Protein AF-A0A822D3H8-F1 (afdb_monomer_lite)

pLDDT: mean 80.99, std 16.12, range [40.22, 95.94]

Foldseek 3Di:
DVLLLCLLCVPVVCVVPPPPCNVVVNVCVLVVQLVVQLVVQLPQQLLPVDDNVVSSVVSSVVSCCLSVVLVVVLVVLCVVCVPDSPVSNVVSVVVNVVSVVVVVVVSVVVSVVSVVVVVVVVD

Structure (mmCIF, N/CA/C/O backbone):
data_AF-A0A822D3H8-F1
#
_entry.id   AF-A0A822D3H8-F1
#
loop_
_atom_site.group_PDB
_atom_site.id
_atom_site.type_symbol
_atom_site.label_atom_id
_atom_site.label_alt_id
_atom_site.label_comp_id
_atom_site.label_asym_id
_atom_site.label_entity_id
_atom_site.label_seq_id
_atom_site.pdbx_PDB_ins_code
_atom_site.Cartn_x
_atom_site.Cartn_y
_atom_site.Cartn_z
_atom_site.occupancy
_atom_site.B_iso_or_equiv
_atom_site.auth_seq_id
_atom_site.auth_comp_id
_atom_site.auth_asym_id
_atom_site.auth_atom_id
_atom_site.pdbx_PDB_model_num
ATOM 1 N N . PHE A 1 1 ? 2.776 2.983 -6.552 1.00 42.62 1 PHE A N 1
ATOM 2 C CA . PHE A 1 1 ? 2.714 3.193 -8.020 1.00 42.62 1 PHE A CA 1
ATOM 3 C C . PHE A 1 1 ? 4.070 3.596 -8.607 1.00 42.62 1 PHE A C 1
ATOM 5 O O . PHE A 1 1 ? 4.587 2.864 -9.439 1.00 42.62 1 PHE A O 1
ATOM 12 N N . GLY A 1 2 ? 4.701 4.687 -8.151 1.00 49.75 2 GLY A N 1
ATOM 13 C CA . GLY A 1 2 ? 5.986 5.130 -8.718 1.00 49.75 2 GLY A CA 1
ATOM 14 C C . GLY A 1 2 ? 7.182 4.183 -8.489 1.00 49.75 2 GLY A C 1
ATOM 15 O O . GLY A 1 2 ? 8.029 4.061 -9.365 1.00 49.75 2 GLY A O 1
ATOM 16 N N . PHE A 1 3 ? 7.212 3.434 -7.379 1.00 52.41 3 PHE A N 1
ATOM 17 C CA . PHE A 1 3 ? 8.269 2.446 -7.110 1.00 52.41 3 PHE A CA 1
ATOM 18 C C . PHE A 1 3 ? 8.268 1.275 -8.113 1.00 52.41 3 PHE A C 1
ATOM 20 O O . PHE A 1 3 ? 9.311 0.916 -8.655 1.00 52.41 3 PHE A O 1
ATOM 27 N N . SER A 1 4 ? 7.092 0.713 -8.424 1.00 47.00 4 SER A N 1
ATOM 28 C CA . SER A 1 4 ? 6.968 -0.383 -9.398 1.00 47.00 4 SER A CA 1
ATOM 29 C C . SER A 1 4 ? 7.453 0.034 -10.791 1.00 47.00 4 SER A C 1
ATOM 31 O O . SER A 1 4 ? 8.137 -0.737 -11.457 1.00 47.00 4 SER A O 1
ATOM 33 N N . ALA A 1 5 ? 7.163 1.268 -11.219 1.00 56.72 5 ALA A N 1
ATOM 34 C CA . ALA A 1 5 ? 7.595 1.788 -12.517 1.00 56.72 5 ALA A CA 1
ATOM 35 C C . ALA A 1 5 ? 9.131 1.901 -12.636 1.00 56.72 5 ALA A C 1
ATOM 37 O O . ALA A 1 5 ? 9.689 1.536 -13.671 1.00 56.72 5 ALA A O 1
ATOM 38 N N . HIS A 1 6 ? 9.820 2.308 -11.563 1.00 55.41 6 HIS A N 1
ATOM 39 C CA . HIS A 1 6 ? 11.286 2.342 -11.506 1.00 55.41 6 HIS A CA 1
ATOM 40 C C . HIS A 1 6 ? 11.912 0.935 -11.593 1.00 55.41 6 HIS A C 1
ATOM 42 O O . HIS A 1 6 ? 12.871 0.714 -12.332 1.00 55.41 6 HIS A O 1
ATOM 48 N N . VAL A 1 7 ? 11.338 -0.053 -10.897 1.00 58.03 7 VAL A N 1
ATOM 49 C CA . VAL A 1 7 ? 11.836 -1.445 -10.901 1.00 58.03 7 VAL A CA 1
ATOM 50 C C . VAL A 1 7 ? 11.703 -2.114 -12.277 1.00 58.03 7 VAL A C 1
ATOM 52 O O . VAL A 1 7 ? 12.556 -2.919 -12.667 1.00 58.03 7 VAL A O 1
ATOM 55 N N . LEU A 1 8 ? 10.640 -1.787 -13.017 1.00 52.00 8 LEU A N 1
ATOM 56 C CA . LEU A 1 8 ? 10.292 -2.421 -14.292 1.00 52.00 8 LEU A CA 1
ATOM 57 C C . LEU A 1 8 ? 10.973 -1.775 -15.509 1.00 52.00 8 LEU A C 1
ATOM 59 O O . LEU A 1 8 ? 11.088 -2.430 -16.544 1.00 52.00 8 LEU A O 1
ATOM 63 N N . ALA A 1 9 ? 11.471 -0.543 -15.419 1.00 53.69 9 ALA A N 1
ATOM 64 C CA . ALA A 1 9 ? 12.130 0.136 -16.538 1.00 53.69 9 ALA A CA 1
ATOM 65 C C . ALA A 1 9 ? 13.335 0.972 -16.092 1.00 53.69 9 ALA A C 1
ATOM 67 O O . ALA A 1 9 ? 13.282 2.200 -16.114 1.00 53.69 9 ALA A O 1
ATOM 68 N N . PRO A 1 10 ? 14.465 0.333 -15.745 1.00 51.16 10 PRO A N 1
ATOM 69 C CA . PRO A 1 10 ? 15.649 1.057 -15.289 1.00 51.16 10 PRO A CA 1
ATOM 70 C C . PRO A 1 10 ? 16.263 1.970 -16.371 1.00 51.16 10 PRO A C 1
ATOM 72 O O . PRO A 1 10 ? 17.008 2.882 -16.031 1.00 51.16 10 PRO A O 1
ATOM 75 N N . LYS A 1 11 ? 15.961 1.754 -17.666 1.00 46.97 11 LYS A N 1
ATOM 76 C CA . LYS A 1 11 ? 16.516 2.535 -18.791 1.00 46.97 11 LYS A CA 1
ATOM 77 C C . LYS A 1 11 ? 15.555 3.576 -19.375 1.00 46.97 11 LYS A C 1
ATOM 79 O O . LYS A 1 11 ? 16.029 4.587 -19.891 1.00 46.97 11 LYS A O 1
ATOM 84 N N . SER A 1 12 ? 14.237 3.381 -19.271 1.00 47.72 12 SER A N 1
ATOM 85 C CA . SER A 1 12 ? 13.238 4.335 -19.794 1.00 47.72 12 SER A CA 1
ATOM 86 C C . SER A 1 12 ? 12.685 5.306 -18.746 1.00 47.72 12 SER A C 1
ATOM 88 O O . SER A 1 12 ? 12.281 6.413 -19.096 1.00 47.72 12 SER A O 1
ATOM 90 N N . PHE A 1 13 ? 12.722 4.953 -17.458 1.00 48.53 13 PHE A N 1
ATOM 91 C CA . PHE A 1 13 ? 12.342 5.855 -16.363 1.00 48.53 13 PHE A CA 1
ATOM 92 C C . PHE A 1 13 ? 13.186 7.152 -16.285 1.00 48.53 13 PHE A C 1
ATOM 94 O O . PHE A 1 13 ? 12.611 8.218 -16.056 1.00 48.53 13 PHE A O 1
ATOM 101 N N . PRO A 1 14 ? 14.506 7.140 -16.581 1.00 47.25 14 PRO A N 1
ATOM 102 C CA . PRO A 1 14 ? 15.325 8.353 -16.554 1.00 47.25 14 PRO A CA 1
ATOM 103 C C . PRO A 1 14 ? 14.979 9.378 -17.648 1.00 47.25 14 PRO A C 1
ATOM 105 O O . PRO A 1 14 ? 15.268 10.561 -17.486 1.00 47.25 14 PRO A O 1
ATOM 108 N N . ARG A 1 15 ? 14.349 8.960 -18.759 1.00 45.84 15 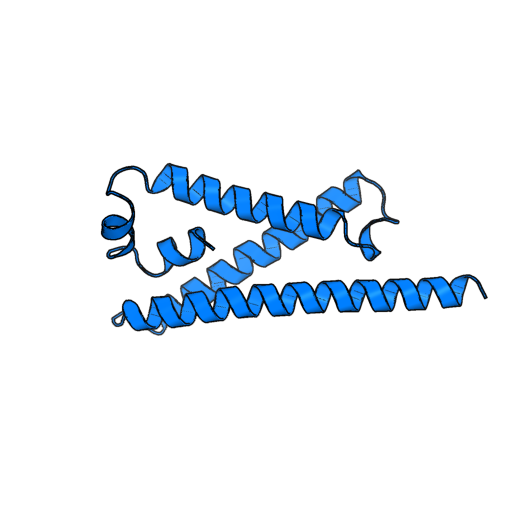ARG A N 1
ATOM 109 C CA . ARG A 1 15 ? 13.976 9.867 -19.866 1.00 45.84 15 ARG A CA 1
ATOM 110 C C . ARG A 1 15 ? 12.657 10.603 -19.643 1.00 45.84 15 ARG A C 1
ATOM 112 O O . ARG A 1 15 ? 12.429 11.611 -20.298 1.00 45.84 15 ARG A O 1
ATOM 119 N N . LEU A 1 16 ? 11.814 10.125 -18.728 1.00 49.00 16 LEU A N 1
ATOM 120 C CA . LEU A 1 16 ? 10.509 10.727 -18.443 1.00 49.00 16 LEU A CA 1
ATOM 121 C C . LEU A 1 16 ? 10.544 11.687 -17.237 1.00 49.00 16 LEU A C 1
ATOM 123 O O . LEU A 1 16 ? 9.647 12.513 -17.112 1.00 49.00 16 LEU A O 1
ATOM 127 N N . LEU A 1 17 ? 11.569 11.607 -16.371 1.00 47.00 17 LEU A N 1
ATOM 128 C CA . LEU A 1 17 ? 11.646 12.390 -15.122 1.00 47.00 17 LEU A CA 1
ATOM 129 C C . LEU A 1 17 ? 13.001 13.057 -14.809 1.00 47.00 17 LEU A C 1
ATOM 131 O O . LEU A 1 17 ? 13.121 13.709 -13.777 1.00 47.00 17 LEU A O 1
ATOM 135 N N . GLY A 1 18 ? 14.001 12.982 -15.692 1.00 40.22 18 GLY A N 1
ATOM 136 C CA . GLY A 1 18 ? 15.257 13.716 -15.511 1.00 40.22 18 GLY A CA 1
ATOM 137 C C . GLY A 1 18 ? 16.271 12.991 -14.615 1.00 40.22 18 GLY A C 1
ATOM 138 O O . GLY A 1 18 ? 16.040 12.652 -13.459 1.00 40.22 18 GLY A O 1
ATOM 139 N N . THR A 1 19 ? 17.441 12.768 -15.194 1.00 47.16 19 THR A N 1
ATOM 140 C CA . THR A 1 19 ? 18.458 11.756 -14.874 1.00 47.16 19 THR A CA 1
ATOM 141 C C . THR A 1 19 ? 19.320 12.008 -13.617 1.00 47.16 19 THR A C 1
ATOM 143 O O . THR A 1 19 ? 20.499 11.661 -13.633 1.00 47.16 19 THR A O 1
ATOM 146 N N . ARG A 1 20 ? 18.820 12.660 -12.554 1.00 47.78 20 ARG A N 1
ATOM 147 C CA . ARG A 1 20 ? 19.628 12.929 -11.331 1.00 47.78 20 ARG A CA 1
ATOM 148 C C . ARG A 1 20 ? 18.881 12.841 -9.984 1.00 47.78 20 ARG A C 1
ATOM 150 O O . ARG A 1 20 ? 19.455 13.208 -8.962 1.00 47.78 20 ARG A O 1
ATOM 157 N N . VAL A 1 21 ? 17.619 12.399 -9.953 1.00 51.97 21 VAL A N 1
ATOM 158 C CA . VAL A 1 21 ? 16.728 12.458 -8.759 1.00 51.97 21 VAL A CA 1
ATOM 159 C C . VAL A 1 21 ? 16.194 11.072 -8.341 1.00 51.97 21 VAL A C 1
ATOM 161 O O . VAL A 1 21 ? 15.244 10.933 -7.575 1.00 51.97 21 VAL A O 1
ATOM 164 N N . ASP A 1 22 ? 16.810 10.016 -8.849 1.00 58.81 22 ASP A N 1
ATOM 165 C CA . ASP A 1 22 ? 16.295 8.648 -8.898 1.00 58.81 22 ASP A CA 1
ATOM 166 C C . ASP A 1 22 ? 16.291 7.931 -7.534 1.00 58.81 22 ASP A C 1
ATOM 168 O O . ASP A 1 22 ? 15.310 7.260 -7.201 1.00 58.81 22 ASP A O 1
ATOM 172 N N . LEU A 1 23 ? 17.308 8.131 -6.687 1.00 60.34 23 LEU A N 1
ATOM 173 C CA . LEU A 1 23 ? 17.339 7.537 -5.340 1.00 60.34 23 LEU A CA 1
ATOM 174 C C . LEU A 1 23 ? 16.369 8.202 -4.341 1.00 60.34 23 LEU A C 1
ATOM 176 O O . LEU A 1 23 ? 15.583 7.481 -3.718 1.00 60.34 23 LEU A O 1
ATOM 180 N N . PRO A 1 24 ? 16.376 9.542 -4.160 1.00 67.62 24 PRO A N 1
ATOM 181 C CA . PRO A 1 24 ? 15.497 10.188 -3.186 1.00 67.62 24 PRO A CA 1
ATOM 182 C C . PRO A 1 24 ? 14.023 9.981 -3.530 1.00 67.62 24 PRO A C 1
ATOM 184 O O . PRO A 1 24 ? 13.220 9.671 -2.653 1.00 67.62 24 PRO A O 1
ATOM 187 N N . LEU A 1 25 ? 13.671 10.087 -4.815 1.00 68.19 25 LEU A N 1
ATOM 188 C CA . LEU A 1 25 ? 12.292 9.958 -5.271 1.00 68.19 25 LEU A CA 1
ATOM 189 C C . LEU A 1 25 ? 11.761 8.533 -5.080 1.00 68.19 25 LEU A C 1
ATOM 191 O O . LEU A 1 25 ? 10.641 8.355 -4.604 1.00 68.19 25 LEU A O 1
ATOM 195 N N . THR A 1 26 ? 12.568 7.517 -5.389 1.00 69.94 26 THR A N 1
ATOM 196 C CA . THR A 1 26 ? 12.190 6.109 -5.199 1.00 69.94 26 THR A CA 1
ATOM 197 C C . THR A 1 26 ? 11.952 5.797 -3.724 1.00 69.94 26 THR A C 1
ATOM 199 O O . THR A 1 26 ? 10.938 5.183 -3.390 1.00 69.94 26 THR A O 1
ATOM 202 N N . ASN A 1 27 ? 12.821 6.286 -2.835 1.00 75.31 27 ASN A N 1
ATOM 203 C CA . ASN A 1 27 ? 12.660 6.111 -1.393 1.00 75.31 27 ASN A CA 1
ATOM 204 C C . ASN A 1 27 ? 11.417 6.841 -0.872 1.00 75.31 27 ASN A C 1
ATOM 206 O O . ASN A 1 27 ? 10.632 6.244 -0.143 1.00 75.31 27 ASN A O 1
ATOM 210 N N . ILE A 1 28 ? 11.175 8.086 -1.293 1.00 81.19 28 ILE A N 1
ATOM 211 C CA . ILE A 1 28 ? 9.972 8.844 -0.911 1.00 81.19 28 ILE A CA 1
ATOM 212 C C . ILE A 1 28 ? 8.701 8.134 -1.385 1.00 81.19 28 ILE A C 1
ATOM 214 O O . ILE A 1 28 ? 7.742 8.018 -0.629 1.00 81.19 28 ILE A O 1
ATOM 218 N N . LEU A 1 29 ? 8.683 7.619 -2.615 1.00 79.12 29 LEU A N 1
ATOM 219 C CA . LEU A 1 29 ? 7.538 6.883 -3.156 1.00 79.12 29 LEU A CA 1
ATOM 220 C C . LEU A 1 29 ? 7.297 5.565 -2.420 1.00 79.12 29 LEU A C 1
ATOM 222 O O . LEU A 1 29 ? 6.146 5.164 -2.227 1.00 79.12 29 LEU A O 1
ATOM 226 N N . TRP A 1 30 ? 8.370 4.886 -2.022 1.00 78.44 30 TRP A N 1
ATOM 227 C CA . TRP A 1 30 ? 8.294 3.644 -1.270 1.00 78.44 30 TRP A CA 1
ATOM 228 C C . TRP A 1 30 ? 7.777 3.894 0.151 1.00 78.44 30 TRP A C 1
ATOM 230 O O . TRP A 1 30 ? 6.758 3.324 0.538 1.00 78.44 30 TRP A O 1
ATOM 240 N N . PHE A 1 31 ? 8.369 4.851 0.873 1.00 84.50 31 PHE A N 1
ATOM 241 C CA . PHE A 1 31 ? 7.887 5.292 2.186 1.00 84.50 31 PHE A CA 1
ATOM 242 C C . PHE A 1 31 ? 6.453 5.827 2.132 1.00 84.50 31 PHE A C 1
ATOM 244 O O . PHE A 1 31 ? 5.631 5.471 2.972 1.00 84.50 31 PHE A O 1
ATOM 251 N N . GLY A 1 32 ? 6.110 6.621 1.119 1.00 86.12 32 GLY A N 1
ATOM 252 C CA . GLY A 1 32 ? 4.754 7.128 0.917 1.00 86.12 32 GLY A CA 1
ATOM 253 C C . GLY A 1 32 ? 3.737 6.010 0.680 1.00 86.12 32 GLY A C 1
ATOM 254 O O . GLY A 1 32 ? 2.628 6.068 1.207 1.00 86.12 32 GLY A O 1
ATOM 255 N N . SER A 1 33 ? 4.126 4.950 -0.039 1.00 86.44 33 SER A N 1
ATOM 256 C CA . SER A 1 33 ? 3.279 3.762 -0.220 1.00 86.44 33 SER A CA 1
ATOM 257 C C . SER A 1 33 ? 3.070 3.029 1.106 1.00 86.44 33 SER A C 1
ATOM 259 O O . SER A 1 33 ? 1.944 2.638 1.418 1.00 86.44 33 SER A O 1
ATOM 261 N N . HIS A 1 34 ? 4.119 2.911 1.927 1.00 89.94 34 HIS A N 1
ATOM 262 C CA . HIS A 1 34 ? 3.997 2.351 3.269 1.00 89.94 34 HIS A CA 1
ATOM 263 C C . HIS A 1 34 ? 3.037 3.156 4.146 1.00 89.94 34 HIS A C 1
ATOM 265 O O . HIS A 1 34 ? 2.139 2.576 4.753 1.00 89.94 34 HIS A O 1
ATOM 271 N N . ILE A 1 35 ? 3.197 4.480 4.188 1.00 92.31 35 ILE A N 1
ATOM 272 C CA . ILE A 1 35 ? 2.354 5.373 4.991 1.00 92.31 35 ILE A CA 1
ATOM 273 C C . ILE A 1 35 ? 0.895 5.286 4.535 1.00 92.31 35 ILE A C 1
ATOM 275 O O . ILE A 1 35 ? 0.012 5.107 5.371 1.00 92.31 35 ILE A O 1
ATOM 279 N N . GLY A 1 36 ? 0.639 5.348 3.225 1.00 90.19 36 GLY A N 1
ATOM 280 C CA . GLY A 1 36 ? -0.716 5.285 2.677 1.00 90.19 36 GLY A CA 1
ATOM 281 C C . GLY A 1 36 ? -1.443 3.990 3.039 1.00 90.19 36 GLY A C 1
ATOM 282 O O . GLY A 1 36 ? -2.574 4.033 3.522 1.00 90.19 36 GLY A O 1
ATOM 283 N N . ILE A 1 37 ? -0.785 2.837 2.876 1.00 91.88 37 ILE A N 1
ATOM 284 C CA . ILE A 1 37 ? -1.389 1.536 3.197 1.00 91.88 37 ILE A CA 1
ATOM 285 C C . ILE A 1 37 ? -1.551 1.363 4.708 1.00 91.88 37 ILE A C 1
ATOM 287 O O . ILE A 1 37 ? -2.602 0.909 5.154 1.00 91.88 37 ILE A O 1
ATOM 291 N N . THR A 1 38 ? -0.560 1.767 5.507 1.00 92.75 38 THR A N 1
ATOM 292 C CA . THR A 1 38 ? -0.667 1.727 6.973 1.00 92.75 38 THR A CA 1
ATOM 293 C C . THR A 1 38 ? -1.845 2.573 7.445 1.00 92.75 38 THR A C 1
ATOM 295 O O . THR A 1 38 ? -2.628 2.113 8.266 1.00 92.75 38 THR A O 1
ATOM 298 N N . MET A 1 39 ? -2.018 3.783 6.909 1.00 93.06 39 MET A N 1
A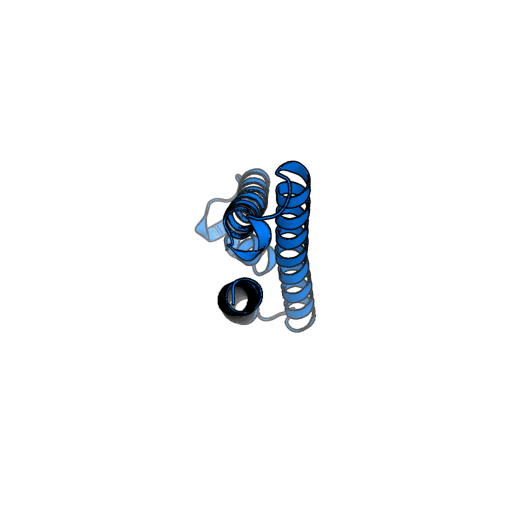TOM 299 C CA . MET A 1 39 ? -3.125 4.665 7.280 1.00 93.06 39 MET A CA 1
ATOM 300 C C . MET A 1 39 ? -4.485 4.100 6.847 1.00 93.06 39 MET A C 1
ATOM 302 O O .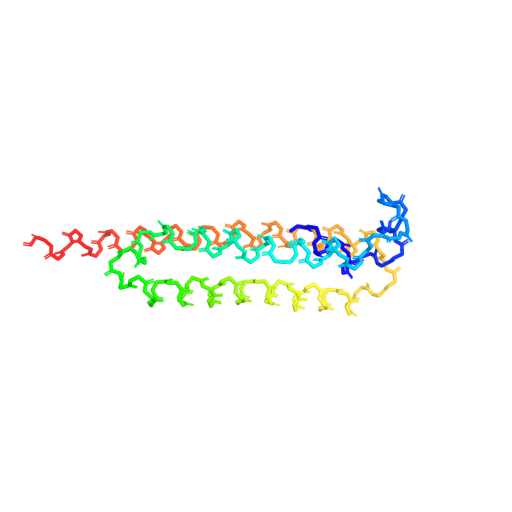 MET A 1 39 ? -5.450 4.153 7.613 1.00 93.06 39 MET A O 1
ATOM 306 N N . TYR A 1 40 ? -4.560 3.496 5.658 1.00 93.00 40 TYR A N 1
ATOM 307 C CA . TYR A 1 40 ? -5.755 2.789 5.194 1.00 93.00 40 TYR A CA 1
ATOM 308 C C . TYR A 1 40 ? -6.129 1.623 6.126 1.00 93.00 40 TYR A C 1
ATOM 310 O O . TYR A 1 40 ? -7.255 1.559 6.623 1.00 93.00 40 TYR A O 1
ATOM 318 N N . LEU A 1 41 ? -5.174 0.747 6.452 1.00 93.44 41 LEU A N 1
ATOM 319 C CA . LEU A 1 41 ? -5.407 -0.381 7.357 1.00 93.44 41 LEU A CA 1
ATOM 320 C C . LEU A 1 41 ? -5.764 0.089 8.773 1.00 93.44 41 LEU A C 1
ATOM 322 O O . LEU A 1 41 ? -6.741 -0.378 9.348 1.00 93.44 41 LEU A O 1
ATOM 326 N N . TYR A 1 42 ? -5.070 1.097 9.300 1.00 92.06 42 TYR A N 1
ATOM 327 C CA . TYR A 1 42 ? -5.306 1.628 10.645 1.00 92.06 42 TYR A CA 1
ATOM 328 C C . TYR A 1 42 ? -6.734 2.152 10.849 1.00 92.06 42 TYR A C 1
ATOM 330 O O . TYR A 1 42 ? -7.272 2.103 11.957 1.00 92.06 42 TYR A O 1
ATOM 338 N N . THR A 1 43 ? -7.366 2.651 9.784 1.00 91.75 43 THR A N 1
ATOM 339 C CA . THR A 1 43 ? -8.745 3.163 9.825 1.00 91.75 43 THR A CA 1
ATOM 340 C C . THR A 1 43 ? -9.815 2.101 9.554 1.00 91.75 43 THR A C 1
ATOM 342 O O . THR A 1 43 ? -11.003 2.402 9.745 1.00 91.75 43 THR A O 1
ATOM 345 N N . SER A 1 44 ? -9.414 0.880 9.177 1.00 91.31 44 SER A N 1
ATOM 346 C CA . SER A 1 44 ? -10.306 -0.244 8.858 1.00 91.31 44 SER A CA 1
ATOM 347 C C . SER A 1 44 ? -11.109 -0.691 10.079 1.00 91.31 44 SER A C 1
ATOM 349 O O . SER A 1 44 ? -10.616 -0.656 11.211 1.00 91.31 44 SER A O 1
ATOM 351 N N . LYS A 1 45 ? -12.370 -1.087 9.872 1.00 90.38 45 LYS A N 1
ATOM 352 C CA . LYS A 1 45 ? -13.316 -1.333 10.974 1.00 90.38 45 LYS A CA 1
ATOM 353 C C . LYS A 1 45 ? -12.862 -2.481 11.873 1.00 90.38 45 LYS A C 1
ATOM 355 O O . LYS A 1 45 ? -12.902 -2.328 13.093 1.00 90.38 45 LYS A O 1
ATOM 360 N N . HIS A 1 46 ? -12.365 -3.566 11.280 1.00 89.31 46 HIS A N 1
ATOM 361 C CA . HIS A 1 46 ? -11.898 -4.752 12.001 1.00 89.31 46 HIS A CA 1
ATOM 362 C C . HIS A 1 46 ? -10.704 -4.490 12.935 1.00 89.31 46 HIS A C 1
ATOM 364 O O . HIS A 1 46 ? -10.508 -5.231 13.894 1.00 89.31 46 HIS A O 1
ATOM 370 N N . LEU A 1 47 ? -9.920 -3.428 12.705 1.00 89.31 47 LEU A N 1
ATOM 371 C CA . LEU A 1 47 ? -8.799 -3.056 13.577 1.00 89.31 47 LEU A CA 1
ATOM 372 C C . LEU A 1 47 ? -9.157 -1.971 14.601 1.00 89.31 47 LEU A C 1
ATOM 374 O O . LEU A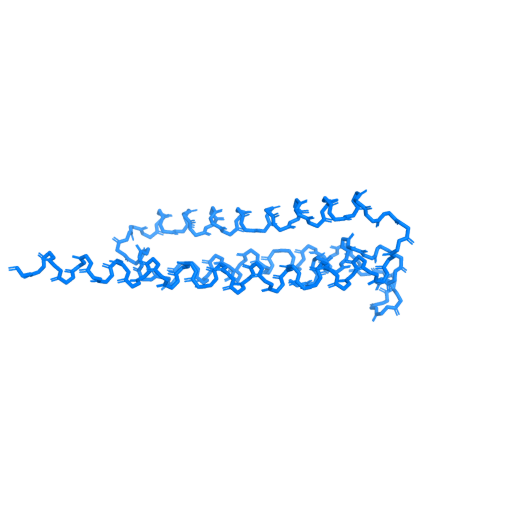 1 47 ? -8.370 -1.708 15.509 1.00 89.31 47 LEU A O 1
ATOM 378 N N . ARG A 1 48 ? -10.332 -1.326 14.509 1.00 88.88 48 ARG A N 1
ATOM 379 C CA . ARG A 1 48 ? -10.710 -0.231 15.428 1.00 88.88 48 ARG A CA 1
ATOM 380 C C . ARG A 1 48 ? -10.961 -0.679 16.863 1.00 88.88 48 ARG A C 1
ATOM 382 O O . ARG A 1 48 ? -10.833 0.154 17.754 1.00 88.88 48 ARG A O 1
ATOM 389 N N . SER A 1 49 ? -11.327 -1.939 17.083 1.00 85.75 49 SER A N 1
ATOM 390 C CA . SER A 1 49 ? -11.561 -2.494 18.422 1.00 85.75 49 SER A CA 1
ATOM 391 C C . SER A 1 49 ? -10.277 -2.885 19.159 1.00 85.75 49 SER A C 1
ATOM 393 O O . SER A 1 49 ? -10.345 -3.247 20.329 1.00 85.75 49 SER A O 1
ATOM 395 N N . ILE A 1 50 ? -9.126 -2.841 18.485 1.00 90.25 50 ILE A N 1
ATOM 396 C CA . ILE A 1 50 ? -7.824 -3.258 19.015 1.00 90.25 50 ILE A CA 1
ATOM 397 C C . ILE A 1 50 ? -7.131 -2.066 19.694 1.00 90.25 50 ILE A C 1
ATOM 399 O O . ILE A 1 50 ? -7.358 -0.908 19.328 1.00 90.25 50 ILE A O 1
ATOM 403 N N . HIS A 1 51 ? -6.265 -2.337 20.675 1.00 91.50 51 HIS A N 1
ATOM 404 C CA . HIS A 1 51 ? -5.473 -1.308 21.343 1.00 91.50 51 HIS A CA 1
ATOM 405 C C . HIS A 1 51 ? -4.596 -0.526 20.347 1.00 91.50 51 HIS A C 1
ATOM 407 O O . HIS A 1 51 ? -4.077 -1.079 19.379 1.00 91.50 51 HIS A O 1
ATOM 413 N N . THR A 1 52 ? -4.396 0.775 20.585 1.00 90.62 52 THR A N 1
ATOM 414 C CA . THR A 1 52 ? -3.760 1.704 19.631 1.00 90.62 52 THR A CA 1
ATOM 415 C C . THR A 1 52 ? -2.387 1.238 19.139 1.00 90.62 52 THR A C 1
ATOM 417 O O . THR A 1 52 ? -2.097 1.350 17.946 1.00 90.62 52 THR A O 1
ATOM 420 N N . PHE A 1 53 ? -1.551 0.709 20.036 1.00 90.69 53 PHE A N 1
ATOM 421 C CA . PHE A 1 53 ? -0.209 0.238 19.688 1.00 90.69 53 PHE A CA 1
ATOM 422 C C . PHE A 1 53 ? -0.243 -1.019 18.807 1.00 90.69 53 PHE A C 1
ATOM 424 O O . PHE A 1 53 ? 0.402 -1.062 17.763 1.00 90.69 53 PHE A O 1
ATOM 431 N N . GLU A 1 54 ? -1.054 -2.010 19.169 1.00 92.06 54 GLU A N 1
ATOM 432 C CA . GLU A 1 54 ? -1.232 -3.237 18.383 1.00 92.06 54 GLU A CA 1
ATOM 433 C C . GLU A 1 54 ? -1.868 -2.941 17.023 1.00 92.06 54 GLU A C 1
ATOM 435 O O . GLU A 1 54 ? -1.410 -3.439 15.997 1.00 92.06 54 GLU A O 1
ATOM 440 N N . ARG A 1 55 ? -2.855 -2.037 16.986 1.00 92.25 55 ARG A N 1
ATOM 441 C CA . ARG A 1 55 ? -3.462 -1.545 15.745 1.00 92.25 55 ARG A CA 1
ATOM 442 C C . ARG A 1 55 ? -2.414 -0.951 14.808 1.00 92.25 55 ARG A C 1
ATOM 444 O O . ARG A 1 55 ? -2.450 -1.215 13.604 1.00 92.25 55 ARG A O 1
ATOM 451 N N . LEU A 1 56 ? -1.483 -0.159 15.342 1.00 93.69 56 LEU A N 1
ATOM 452 C CA . LEU A 1 56 ? -0.380 0.397 14.565 1.00 93.69 56 LEU A CA 1
ATOM 453 C C . LEU A 1 56 ? 0.550 -0.711 14.054 1.00 93.69 56 LEU A C 1
ATOM 455 O O . LEU A 1 56 ? 0.848 -0.735 12.862 1.00 93.69 56 LEU A O 1
ATOM 459 N N . LEU A 1 57 ? 0.960 -1.649 14.914 1.00 94.12 57 LEU A N 1
ATOM 460 C CA . LEU A 1 57 ? 1.822 -2.774 14.534 1.00 94.12 57 LEU A CA 1
ATOM 461 C C . LEU A 1 57 ? 1.205 -3.633 13.424 1.00 94.12 57 LEU A C 1
ATOM 463 O O . LEU A 1 57 ? 1.873 -3.909 12.428 1.00 94.12 57 LEU A O 1
ATOM 467 N N . TYR A 1 58 ? -0.070 -4.004 13.545 1.00 93.69 58 TYR A N 1
ATOM 468 C CA . TYR A 1 58 ? -0.769 -4.806 12.537 1.00 93.69 58 TYR A CA 1
ATOM 469 C C . TYR A 1 58 ? -0.927 -4.059 11.213 1.00 93.69 58 TYR A C 1
ATOM 471 O O . TYR A 1 58 ? -0.728 -4.639 10.145 1.00 93.69 58 TYR A O 1
ATOM 479 N N . SER A 1 59 ? -1.198 -2.755 11.270 1.00 93.94 59 SER A N 1
ATOM 480 C CA . SER A 1 59 ? -1.290 -1.918 10.070 1.00 93.94 59 SER A CA 1
ATOM 481 C C . SER A 1 59 ? 0.063 -1.783 9.364 1.00 93.94 59 SER A C 1
ATOM 483 O O . SER A 1 59 ? 0.138 -1.902 8.141 1.00 93.94 59 SER A O 1
ATOM 485 N N . MET A 1 60 ? 1.148 -1.588 10.123 1.00 93.94 60 MET A N 1
ATOM 486 C CA . MET A 1 60 ? 2.509 -1.543 9.578 1.00 93.94 60 MET A CA 1
ATOM 487 C C . MET A 1 60 ? 2.925 -2.891 8.986 1.00 93.94 60 MET A C 1
ATOM 489 O O . MET A 1 60 ? 3.513 -2.927 7.907 1.00 93.94 60 MET A O 1
ATOM 493 N N . TYR A 1 61 ? 2.581 -3.995 9.651 1.00 94.25 61 TYR A N 1
ATOM 494 C CA . TYR A 1 61 ? 2.839 -5.343 9.153 1.00 94.25 61 TYR A CA 1
ATOM 495 C C . TYR A 1 61 ? 2.105 -5.616 7.834 1.00 94.25 61 TYR A C 1
ATOM 497 O O . TYR A 1 61 ? 2.734 -6.031 6.862 1.00 94.25 61 TYR A O 1
ATOM 505 N N . GLY A 1 62 ? 0.805 -5.308 7.755 1.00 93.00 62 GLY A N 1
ATOM 506 C CA . GLY A 1 62 ? 0.029 -5.463 6.520 1.00 93.00 62 GLY A CA 1
ATOM 507 C C . GLY A 1 62 ? 0.562 -4.593 5.378 1.00 93.00 62 GLY A C 1
ATOM 508 O O . GLY A 1 62 ? 0.672 -5.046 4.238 1.00 93.00 62 GLY A O 1
ATOM 509 N N . SER A 1 63 ? 0.990 -3.368 5.693 1.00 93.25 63 SER A N 1
ATOM 510 C CA . SER A 1 63 ? 1.665 -2.477 4.748 1.00 93.25 63 SER A CA 1
ATOM 511 C C . SER A 1 63 ? 2.988 -3.056 4.238 1.00 93.25 63 SER A C 1
ATOM 513 O O . SER A 1 63 ? 3.247 -3.045 3.032 1.00 93.25 63 SER A O 1
ATOM 515 N N . ALA A 1 64 ? 3.810 -3.620 5.125 1.00 92.94 64 ALA A N 1
ATOM 516 C CA . ALA A 1 64 ? 5.052 -4.284 4.747 1.00 92.94 64 ALA A CA 1
ATOM 517 C C . ALA A 1 64 ? 4.806 -5.518 3.874 1.00 92.94 64 ALA A C 1
ATOM 519 O O . ALA A 1 64 ? 5.420 -5.637 2.814 1.00 92.94 64 ALA A O 1
ATOM 520 N N . MET A 1 65 ? 3.865 -6.386 4.255 1.00 94.12 65 MET A N 1
ATOM 521 C CA . MET A 1 65 ? 3.477 -7.549 3.454 1.00 94.12 65 MET A CA 1
ATOM 522 C C . MET A 1 65 ? 3.044 -7.154 2.041 1.00 94.12 65 MET A C 1
ATOM 524 O O . MET A 1 65 ? 3.517 -7.745 1.071 1.00 94.12 65 MET A O 1
ATOM 528 N N . PHE A 1 66 ? 2.176 -6.149 1.906 1.00 91.81 66 PHE A N 1
ATOM 529 C CA . PHE A 1 66 ? 1.681 -5.724 0.598 1.00 91.81 66 PHE A CA 1
ATOM 530 C C . PHE A 1 66 ? 2.794 -5.135 -0.279 1.00 91.81 66 PHE A C 1
ATOM 532 O O . PHE A 1 66 ? 2.934 -5.511 -1.449 1.00 91.81 66 PHE A O 1
ATOM 539 N N . ASN A 1 67 ? 3.604 -4.225 0.276 1.00 89.88 67 ASN A N 1
ATOM 540 C CA . ASN A 1 67 ? 4.684 -3.585 -0.472 1.00 89.88 67 ASN A CA 1
ATOM 541 C C . ASN A 1 67 ? 5.751 -4.608 -0.881 1.00 89.88 67 ASN A C 1
ATOM 543 O O . ASN A 1 67 ? 6.076 -4.696 -2.065 1.00 89.88 67 ASN A O 1
ATOM 547 N N . PHE A 1 68 ? 6.248 -5.435 0.045 1.00 91.38 68 PHE A N 1
ATOM 548 C CA . PHE A 1 68 ? 7.243 -6.461 -0.279 1.00 91.38 68 PHE A CA 1
ATOM 549 C C . PHE A 1 68 ? 6.692 -7.528 -1.230 1.00 91.38 68 PHE A C 1
ATOM 551 O O . PHE A 1 68 ? 7.368 -7.885 -2.195 1.00 91.38 68 PHE A O 1
ATOM 558 N N . GLY A 1 69 ? 5.450 -7.981 -1.031 1.00 90.88 69 GLY A N 1
ATOM 559 C CA . GLY A 1 69 ? 4.787 -8.935 -1.923 1.00 90.88 69 GLY A CA 1
ATOM 560 C C . GLY A 1 69 ? 4.676 -8.415 -3.357 1.00 90.88 69 GLY A C 1
ATOM 561 O O . GLY A 1 69 ? 5.001 -9.125 -4.308 1.00 90.88 69 GLY A O 1
ATOM 562 N N . THR A 1 70 ? 4.316 -7.141 -3.522 1.00 89.75 70 THR A N 1
ATOM 563 C CA . THR A 1 70 ? 4.263 -6.503 -4.845 1.00 89.75 70 THR A CA 1
ATOM 564 C C . THR A 1 70 ? 5.640 -6.495 -5.507 1.00 89.75 70 THR A C 1
ATOM 566 O O . THR A 1 70 ? 5.765 -6.858 -6.675 1.00 89.75 70 THR A O 1
ATOM 569 N N . VAL A 1 71 ? 6.696 -6.138 -4.772 1.00 87.75 71 VAL A N 1
ATOM 570 C CA . VAL A 1 71 ? 8.070 -6.101 -5.304 1.00 87.75 71 VAL A CA 1
ATOM 571 C C . VAL A 1 71 ? 8.574 -7.486 -5.706 1.00 87.75 71 VAL A C 1
ATOM 573 O O . VAL A 1 71 ? 9.208 -7.619 -6.756 1.00 87.75 71 VAL A O 1
ATOM 576 N N . LEU A 1 72 ? 8.260 -8.523 -4.927 1.00 89.81 72 LEU A N 1
ATOM 577 C CA . LEU A 1 72 ? 8.582 -9.910 -5.272 1.00 89.81 72 LEU A CA 1
ATOM 578 C C . LEU A 1 72 ? 7.934 -10.309 -6.602 1.00 89.81 72 LEU A C 1
ATOM 580 O O . LEU A 1 72 ? 8.620 -10.803 -7.495 1.00 89.81 72 LEU A O 1
ATOM 584 N N . ILE A 1 73 ? 6.647 -10.003 -6.784 1.00 89.56 73 ILE A N 1
ATOM 585 C CA . ILE A 1 73 ? 5.932 -10.278 -8.038 1.00 89.56 73 ILE A CA 1
ATOM 586 C C . ILE A 1 73 ? 6.565 -9.512 -9.210 1.00 89.56 73 ILE A C 1
ATOM 588 O O . ILE A 1 73 ? 6.820 -10.099 -10.261 1.00 89.56 73 ILE A O 1
ATOM 592 N N . MET A 1 74 ? 6.894 -8.228 -9.033 1.00 85.56 74 MET A N 1
ATOM 593 C CA . MET A 1 74 ? 7.583 -7.437 -10.066 1.00 85.56 74 MET A CA 1
ATOM 594 C C . MET A 1 74 ? 8.953 -8.015 -10.435 1.00 85.56 74 MET A C 1
ATOM 596 O O . MET A 1 74 ? 9.344 -7.993 -11.603 1.00 85.56 74 MET A O 1
ATOM 600 N N . THR A 1 75 ? 9.668 -8.564 -9.455 1.00 87.31 75 THR A N 1
ATOM 601 C CA . THR A 1 75 ? 10.968 -9.212 -9.663 1.00 87.31 75 THR A CA 1
ATOM 602 C C . THR A 1 75 ? 10.817 -10.501 -10.469 1.00 87.31 75 THR A C 1
ATOM 604 O O . THR A 1 75 ? 11.572 -10.723 -11.415 1.00 87.31 75 THR A O 1
ATOM 607 N N . ILE A 1 76 ? 9.794 -11.306 -10.172 1.00 88.69 76 ILE A N 1
ATOM 608 C CA . ILE A 1 76 ? 9.463 -12.515 -10.939 1.00 88.69 76 ILE A CA 1
ATOM 609 C C . ILE A 1 76 ? 9.112 -12.154 -12.388 1.00 88.69 76 ILE A C 1
ATOM 611 O O . ILE A 1 76 ? 9.679 -12.726 -13.314 1.00 88.69 76 ILE A O 1
ATOM 615 N N . ILE A 1 77 ? 8.256 -11.151 -12.610 1.00 84.69 77 ILE A N 1
ATOM 616 C CA . ILE A 1 77 ? 7.905 -10.682 -13.965 1.00 84.69 77 ILE A CA 1
ATOM 617 C C . ILE A 1 77 ? 9.161 -10.238 -14.722 1.00 84.69 77 ILE A C 1
ATOM 619 O O . ILE A 1 77 ? 9.331 -10.564 -15.898 1.00 84.69 77 ILE A O 1
ATOM 623 N N . ARG A 1 78 ? 10.065 -9.517 -14.049 1.00 80.31 78 ARG A N 1
ATOM 624 C CA . ARG A 1 78 ? 11.344 -9.098 -14.628 1.00 80.31 78 ARG A CA 1
ATOM 625 C C . ARG A 1 78 ? 12.236 -10.280 -15.004 1.00 80.31 78 ARG A C 1
ATOM 627 O O . ARG A 1 78 ? 12.913 -10.190 -16.023 1.00 80.31 78 ARG A O 1
ATOM 634 N N . SER A 1 79 ? 12.216 -11.359 -14.224 1.00 85.12 79 SER A N 1
ATOM 635 C CA . SER A 1 79 ? 12.939 -12.594 -14.535 1.00 85.12 79 SER A CA 1
ATOM 636 C C . SER A 1 79 ? 12.342 -13.352 -15.724 1.00 85.12 79 SER A C 1
ATOM 638 O O . SER A 1 79 ? 13.089 -13.974 -16.470 1.00 85.12 79 SER A O 1
ATOM 640 N N . ILE A 1 80 ? 11.017 -13.319 -15.904 1.00 87.25 80 ILE A N 1
ATOM 641 C CA . ILE A 1 80 ? 10.325 -14.018 -17.001 1.00 87.25 80 ILE A CA 1
ATOM 642 C C . ILE A 1 80 ? 10.482 -13.263 -18.330 1.00 87.25 80 ILE A C 1
ATOM 644 O O . ILE A 1 80 ? 10.631 -13.881 -19.381 1.00 87.25 80 ILE A O 1
ATOM 648 N N . PHE A 1 81 ? 10.471 -11.926 -18.296 1.00 82.69 81 PHE A N 1
ATOM 649 C CA . PHE A 1 81 ? 10.559 -11.070 -19.485 1.00 82.69 81 PHE A CA 1
ATOM 650 C C . PHE A 1 81 ? 11.798 -10.150 -19.434 1.00 82.69 81 PHE A C 1
ATOM 652 O O . PHE A 1 81 ? 11.661 -8.940 -19.192 1.00 82.69 81 PHE A O 1
ATOM 659 N N . PRO A 1 82 ? 13.015 -10.684 -19.660 1.00 75.62 82 PRO A N 1
ATOM 660 C CA . PRO A 1 82 ? 14.246 -9.895 -19.598 1.00 75.62 82 PRO A CA 1
ATOM 661 C C . PRO A 1 82 ? 14.352 -8.856 -20.730 1.00 75.62 82 PRO A C 1
ATOM 663 O O . PRO A 1 82 ? 14.709 -7.707 -20.457 1.00 75.62 82 PRO A O 1
ATOM 666 N N . ASP A 1 83 ? 13.953 -9.217 -21.958 1.00 79.62 83 ASP A N 1
ATOM 667 C CA . ASP A 1 83 ? 14.280 -8.452 -23.178 1.00 79.62 83 ASP A CA 1
ATOM 668 C C . ASP A 1 83 ? 13.176 -7.498 -23.670 1.00 79.62 83 ASP A C 1
ATOM 670 O O . ASP A 1 83 ? 13.408 -6.667 -24.547 1.00 79.62 83 ASP A O 1
ATOM 674 N N . LYS A 1 84 ? 11.957 -7.584 -23.117 1.00 78.94 84 LYS A N 1
ATOM 675 C CA . LYS A 1 84 ? 10.793 -6.794 -23.569 1.00 78.94 84 LYS A CA 1
ATOM 676 C C . LYS A 1 84 ? 10.362 -5.759 -22.525 1.00 78.94 84 LYS A C 1
ATOM 678 O O . LYS A 1 84 ? 9.404 -5.972 -21.783 1.00 78.94 84 LYS A O 1
ATOM 683 N N . GLU A 1 85 ? 11.050 -4.616 -22.491 1.00 77.19 85 GLU A N 1
ATOM 684 C CA . GLU A 1 85 ? 10.827 -3.542 -21.502 1.00 77.19 85 GLU A CA 1
ATOM 685 C C . GLU A 1 85 ? 9.392 -2.983 -21.518 1.00 77.19 85 GLU A C 1
ATOM 687 O O . GLU A 1 85 ? 8.768 -2.870 -20.464 1.00 77.19 85 GLU A O 1
ATOM 692 N N . THR A 1 86 ? 8.825 -2.709 -22.698 1.00 81.38 86 THR A N 1
ATOM 693 C CA . THR A 1 86 ? 7.457 -2.170 -22.833 1.00 81.38 86 THR A CA 1
ATOM 694 C C . THR A 1 86 ? 6.394 -3.151 -22.338 1.00 81.38 86 THR A C 1
ATOM 696 O O . THR A 1 86 ? 5.450 -2.756 -21.654 1.00 81.38 86 THR A O 1
ATOM 699 N N . LEU A 1 87 ? 6.567 -4.445 -22.633 1.00 82.31 87 LEU A N 1
ATOM 700 C CA . LEU A 1 87 ? 5.661 -5.498 -22.171 1.00 82.31 87 LEU A CA 1
ATOM 701 C C . LEU A 1 87 ? 5.734 -5.647 -20.647 1.00 82.31 87 LEU A C 1
ATOM 703 O O . LEU A 1 87 ? 4.704 -5.729 -19.982 1.00 82.31 87 LEU A O 1
ATOM 707 N N . ARG A 1 88 ? 6.948 -5.62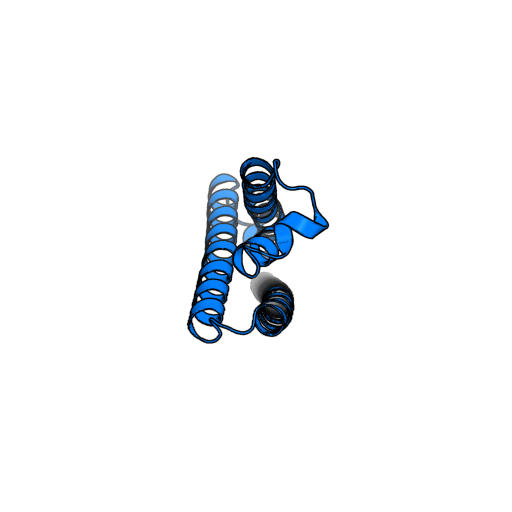0 -20.087 1.00 81.81 88 ARG A N 1
ATOM 708 C CA . ARG A 1 88 ? 7.180 -5.692 -18.642 1.00 81.81 88 ARG A CA 1
ATOM 709 C C . ARG A 1 88 ? 6.540 -4.520 -17.895 1.00 81.81 88 ARG A C 1
ATOM 711 O O . ARG A 1 88 ? 5.933 -4.736 -16.849 1.00 81.81 88 ARG A O 1
ATOM 718 N N . LEU A 1 89 ? 6.640 -3.305 -18.437 1.00 80.75 89 LEU A N 1
ATOM 719 C CA . LEU A 1 89 ? 5.969 -2.127 -17.885 1.00 80.75 89 LEU A CA 1
ATOM 720 C C . LEU A 1 89 ? 4.448 -2.274 -17.897 1.00 80.75 89 LEU A C 1
ATOM 722 O O . LEU A 1 89 ? 3.821 -2.074 -16.860 1.00 80.75 89 LEU A O 1
ATOM 726 N N . GLY A 1 90 ? 3.869 -2.659 -19.038 1.00 86.50 90 GLY A N 1
ATOM 727 C CA . GLY A 1 90 ? 2.425 -2.867 -19.156 1.00 86.50 90 GLY A CA 1
ATOM 728 C C . GLY A 1 90 ? 1.919 -3.897 -18.148 1.00 86.50 90 GLY A C 1
ATOM 729 O O . GLY A 1 90 ? 1.044 -3.598 -17.340 1.00 86.50 90 GLY A O 1
ATOM 730 N N . ILE A 1 91 ? 2.547 -5.075 -18.120 1.00 86.44 91 ILE A N 1
ATOM 731 C CA . ILE A 1 91 ? 2.191 -6.166 -17.205 1.00 86.44 91 ILE A CA 1
ATOM 732 C C . ILE A 1 91 ? 2.340 -5.737 -15.744 1.00 86.44 91 ILE A C 1
ATOM 734 O O . ILE A 1 91 ? 1.439 -5.962 -14.938 1.00 86.44 91 ILE A O 1
ATOM 738 N N . GLY A 1 92 ? 3.455 -5.107 -15.378 1.00 85.31 92 GLY A N 1
ATOM 739 C CA . GLY A 1 92 ? 3.691 -4.736 -13.988 1.00 85.31 92 GLY A CA 1
ATOM 740 C C . GLY A 1 92 ? 2.789 -3.600 -13.495 1.00 85.31 92 GLY A C 1
ATOM 741 O O . GLY A 1 92 ? 2.400 -3.604 -12.325 1.00 85.31 92 GLY A O 1
ATOM 742 N N . LEU A 1 93 ? 2.372 -2.679 -14.373 1.00 85.50 93 LEU A N 1
ATOM 743 C CA . LEU A 1 93 ? 1.334 -1.690 -14.065 1.00 85.50 93 LEU A CA 1
ATOM 744 C C . LEU A 1 93 ? -0.032 -2.355 -13.872 1.00 85.50 93 LEU A C 1
ATOM 746 O O . LEU A 1 93 ? -0.690 -2.099 -12.862 1.00 85.50 93 LEU A O 1
ATOM 750 N N . SER A 1 94 ? -0.427 -3.248 -14.784 1.00 90.88 94 SER A N 1
ATOM 751 C CA . SER A 1 94 ? -1.684 -3.997 -14.678 1.00 90.88 94 SER A CA 1
ATOM 752 C C . SER A 1 94 ? -1.744 -4.830 -13.398 1.00 90.88 94 SER A C 1
ATOM 754 O O . SER A 1 94 ? -2.741 -4.789 -12.683 1.00 90.88 94 SER A O 1
ATOM 756 N N . ILE A 1 95 ? -0.661 -5.532 -13.062 1.00 91.06 95 ILE A N 1
ATOM 757 C CA . ILE A 1 95 ? -0.586 -6.373 -11.864 1.00 91.06 95 ILE A CA 1
ATOM 758 C C . ILE A 1 95 ? -0.588 -5.524 -10.596 1.00 91.06 95 ILE A C 1
ATOM 760 O O . ILE A 1 95 ? -1.305 -5.851 -9.655 1.00 91.06 95 ILE A O 1
ATOM 764 N N . SER A 1 96 ? 0.145 -4.407 -10.575 1.00 88.12 96 SER A N 1
ATOM 765 C CA . SER A 1 96 ? 0.122 -3.478 -9.437 1.00 88.12 96 SER A CA 1
ATOM 766 C C . SER A 1 96 ? -1.291 -2.934 -9.180 1.00 88.12 96 SER A C 1
ATOM 768 O O . SER A 1 96 ? -1.723 -2.871 -8.031 1.00 88.12 96 SER A O 1
ATOM 770 N N . GLY A 1 97 ? -2.029 -2.577 -10.239 1.00 91.19 97 GLY A N 1
ATOM 771 C CA . GLY A 1 97 ? -3.429 -2.152 -10.139 1.00 91.19 97 GLY A CA 1
ATOM 772 C C . GLY A 1 97 ? -4.355 -3.268 -9.651 1.00 91.19 97 GLY A C 1
ATOM 773 O O . GLY A 1 97 ? -5.161 -3.051 -8.747 1.00 91.19 97 GLY A O 1
ATOM 774 N N . ALA A 1 98 ? -4.197 -4.478 -10.194 1.00 93.94 98 ALA A N 1
ATOM 775 C CA . ALA A 1 98 ? -4.975 -5.646 -9.791 1.00 93.94 98 ALA A CA 1
ATOM 776 C C . ALA A 1 98 ? -4.757 -6.008 -8.313 1.00 93.94 98 ALA A C 1
ATOM 778 O O . ALA A 1 98 ? -5.727 -6.220 -7.591 1.00 93.94 98 ALA A O 1
ATOM 779 N N . LEU A 1 99 ? -3.506 -6.016 -7.839 1.00 92.94 99 LEU A N 1
ATOM 780 C CA . LEU A 1 99 ? -3.158 -6.258 -6.433 1.00 92.94 99 LEU A CA 1
ATOM 781 C C . LEU A 1 99 ? -3.827 -5.251 -5.499 1.00 92.94 99 LEU A C 1
ATOM 783 O O . LEU A 1 99 ? -4.367 -5.640 -4.467 1.00 92.94 99 LEU A O 1
ATOM 787 N N . LEU A 1 100 ? -3.818 -3.969 -5.868 1.00 92.44 100 LEU A N 1
ATOM 788 C CA . LEU A 1 100 ? -4.417 -2.910 -5.059 1.00 92.44 100 LEU A CA 1
ATOM 789 C C . LEU A 1 100 ? -5.943 -3.060 -4.996 1.00 92.44 100 LEU A C 1
ATOM 791 O O . LEU A 1 100 ? -6.523 -2.999 -3.914 1.00 92.44 100 LEU A O 1
ATOM 795 N N . PHE A 1 101 ? -6.581 -3.352 -6.132 1.00 94.62 101 PHE A N 1
ATOM 796 C CA . PHE A 1 101 ? -8.020 -3.606 -6.202 1.00 94.62 101 PHE A CA 1
ATOM 797 C C . PHE A 1 101 ? -8.440 -4.844 -5.397 1.00 94.62 101 PHE A C 1
ATOM 799 O O . PHE A 1 101 ? -9.399 -4.794 -4.625 1.00 94.62 101 PHE A O 1
ATOM 806 N N . ILE A 1 102 ? -7.709 -5.954 -5.539 1.00 95.19 102 ILE A N 1
ATOM 807 C CA . ILE A 1 102 ? -7.972 -7.192 -4.796 1.00 95.19 102 ILE A CA 1
ATOM 808 C C . ILE A 1 102 ? -7.756 -6.966 -3.298 1.00 95.19 102 ILE A C 1
ATOM 810 O O . ILE A 1 102 ? -8.608 -7.353 -2.502 1.00 95.19 102 ILE A O 1
ATOM 814 N N . GLY A 1 103 ? -6.665 -6.298 -2.913 1.00 93.00 103 GLY A N 1
ATOM 815 C CA . GLY A 1 103 ? -6.373 -5.964 -1.520 1.00 93.00 103 GLY A CA 1
ATOM 816 C C . GLY A 1 103 ? -7.474 -5.115 -0.886 1.00 93.00 103 GLY A C 1
ATOM 817 O O . GLY A 1 103 ? -7.954 -5.444 0.195 1.00 93.00 103 GLY A O 1
ATOM 818 N N . GLN A 1 104 ? -7.949 -4.081 -1.586 1.00 94.06 104 GLN A N 1
ATOM 819 C CA . GLN A 1 104 ? -9.062 -3.253 -1.120 1.00 94.06 104 GLN A CA 1
ATOM 820 C C . GLN A 1 104 ? -10.346 -4.074 -0.933 1.00 94.06 104 GLN A C 1
ATOM 822 O O . GLN A 1 104 ? -11.006 -3.962 0.100 1.00 94.06 104 GLN A O 1
ATOM 827 N N . ARG A 1 105 ? -10.701 -4.923 -1.908 1.00 95.69 105 ARG A N 1
ATOM 828 C CA . ARG A 1 105 ? -11.882 -5.795 -1.803 1.00 95.69 105 ARG A CA 1
ATOM 829 C C . ARG A 1 105 ? -11.770 -6.790 -0.654 1.00 95.69 105 ARG A C 1
ATOM 831 O O . ARG A 1 105 ? -12.758 -7.035 0.026 1.00 95.69 105 ARG A O 1
ATOM 838 N N . TYR A 1 106 ? -10.583 -7.343 -0.437 1.00 95.00 106 TYR A N 1
ATOM 839 C CA . TYR A 1 106 ? -10.321 -8.277 0.651 1.00 95.00 106 TYR A CA 1
ATOM 840 C C . TYR A 1 106 ? -10.508 -7.619 2.023 1.00 95.00 106 TYR A C 1
ATOM 842 O O . TYR A 1 106 ? -11.216 -8.159 2.869 1.00 95.00 106 TYR A O 1
ATOM 850 N N . ILE A 1 107 ? -9.946 -6.422 2.223 1.00 94.94 107 ILE A N 1
ATOM 851 C CA . ILE A 1 107 ? -10.130 -5.665 3.469 1.00 94.94 107 ILE A CA 1
ATOM 852 C C . ILE A 1 107 ? -11.600 -5.290 3.679 1.00 94.94 107 ILE A C 1
ATOM 854 O O . ILE A 1 107 ? -12.111 -5.432 4.787 1.00 94.94 107 ILE A O 1
ATOM 858 N N . HIS A 1 108 ? -12.304 -4.880 2.620 1.00 94.81 108 HIS A N 1
ATOM 859 C CA . HIS A 1 108 ? -13.732 -4.575 2.706 1.00 94.81 108 HIS A CA 1
ATOM 860 C C . HIS A 1 108 ? -14.565 -5.792 3.125 1.00 94.81 108 HIS A C 1
ATOM 862 O O . HIS A 1 108 ? -15.404 -5.684 4.012 1.00 94.81 108 HIS A O 1
ATOM 868 N N . TYR A 1 109 ? -14.283 -6.958 2.543 1.00 95.94 109 TYR A N 1
ATOM 869 C CA . TYR A 1 109 ? -14.934 -8.211 2.917 1.00 95.94 109 TYR A CA 1
ATOM 870 C C . TYR A 1 109 ? -14.691 -8.573 4.390 1.00 95.94 109 TYR A C 1
ATOM 872 O O . TYR A 1 109 ? -15.620 -8.960 5.093 1.00 95.94 109 TYR A O 1
ATOM 880 N N . ILE A 1 110 ? -13.461 -8.406 4.893 1.00 95.31 110 ILE A N 1
ATOM 881 C CA . ILE A 1 110 ? -13.164 -8.621 6.318 1.00 95.31 110 ILE A CA 1
ATOM 882 C C . ILE A 1 110 ? -13.982 -7.669 7.195 1.00 95.31 110 ILE A C 1
ATOM 884 O O . ILE A 1 110 ? -14.541 -8.099 8.203 1.00 95.31 110 ILE A O 1
ATOM 888 N N . ASP A 1 111 ? -14.066 -6.393 6.817 1.00 94.06 111 ASP A N 1
ATOM 889 C CA . ASP A 1 111 ? -14.856 -5.396 7.542 1.00 94.06 111 ASP A CA 1
ATOM 890 C C . ASP A 1 111 ? -16.354 -5.763 7.576 1.00 94.06 111 ASP A C 1
ATOM 892 O O . ASP A 1 111 ? -16.984 -5.645 8.627 1.00 94.06 111 ASP A O 1
ATOM 896 N N . GLU A 1 112 ? -16.920 -6.256 6.469 1.00 94.50 112 GLU A N 1
ATOM 897 C CA . GLU A 1 112 ? -18.307 -6.748 6.409 1.00 94.50 112 GLU A CA 1
ATOM 898 C C . GLU A 1 112 ? -18.533 -7.960 7.323 1.00 94.50 112 GLU A C 1
ATOM 900 O O . GLU A 1 112 ? -19.516 -8.014 8.068 1.00 94.50 112 GLU A O 1
ATOM 905 N N . VAL A 1 113 ? -17.610 -8.927 7.303 1.00 94.50 113 VAL A N 1
ATOM 906 C CA . VAL A 1 113 ? -17.666 -10.115 8.168 1.00 94.50 113 VAL A CA 1
ATOM 907 C C . VAL A 1 113 ? -17.565 -9.718 9.641 1.00 94.50 113 VAL A C 1
ATOM 909 O O . VAL A 1 113 ? -18.319 -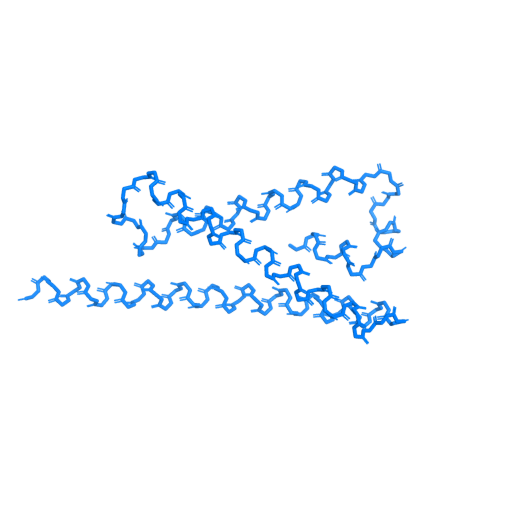10.230 10.471 1.00 94.50 113 VAL A O 1
ATOM 912 N N . PHE A 1 114 ? -16.669 -8.790 9.976 1.00 92.81 114 PHE A N 1
ATOM 913 C CA . PHE A 1 114 ? -16.508 -8.281 11.336 1.00 92.81 114 PHE A CA 1
ATOM 914 C C . PHE A 1 114 ? -17.787 -7.605 11.843 1.00 92.81 114 PHE A C 1
ATOM 916 O O . PHE A 1 114 ? -18.243 -7.901 12.952 1.00 92.81 114 PHE A O 1
ATOM 923 N N . ASP A 1 115 ? -18.407 -6.756 11.019 1.00 89.94 115 ASP A N 1
ATOM 924 C CA . ASP A 1 115 ? -19.685 -6.123 11.349 1.00 89.94 115 ASP A CA 1
ATOM 925 C C . ASP A 1 115 ? -20.775 -7.190 11.573 1.00 89.94 115 ASP A C 1
ATOM 927 O O . ASP A 1 115 ? -21.477 -7.154 12.586 1.00 89.94 115 ASP A O 1
ATOM 931 N N . ALA A 1 116 ? -20.875 -8.199 10.698 1.00 90.81 116 ALA A N 1
ATOM 932 C CA . ALA A 1 116 ? -21.853 -9.283 10.823 1.00 90.81 116 ALA A CA 1
ATOM 933 C C . ALA A 1 116 ? -21.692 -10.104 12.117 1.00 90.81 116 ALA A C 1
ATOM 935 O O . ALA A 1 116 ? -22.688 -10.440 12.766 1.00 90.81 116 ALA A O 1
ATOM 936 N N . ILE A 1 117 ? -20.454 -10.410 12.519 1.00 89.75 117 ILE A N 1
ATOM 937 C CA . ILE A 1 117 ? -20.161 -11.104 13.784 1.00 89.75 117 ILE A CA 1
ATOM 938 C C . ILE A 1 117 ? -20.568 -10.229 14.972 1.00 89.75 117 ILE A C 1
ATOM 940 O O . ILE A 1 117 ? -21.231 -10.707 15.893 1.00 89.75 117 ILE A O 1
ATOM 944 N N . ARG A 1 118 ? -20.234 -8.935 14.934 1.00 86.56 118 ARG A N 1
ATOM 945 C CA . ARG A 1 118 ? -20.589 -7.989 15.995 1.00 86.56 118 ARG A CA 1
ATOM 946 C C . ARG A 1 118 ? -22.103 -7.867 16.175 1.00 86.56 118 ARG A C 1
ATOM 948 O O . ARG A 1 118 ? -22.566 -7.845 17.310 1.00 86.56 118 ARG A O 1
ATOM 955 N N . PHE A 1 119 ? -22.878 -7.845 15.089 1.00 85.00 119 PHE A N 1
ATOM 956 C CA . PHE A 1 119 ? -24.344 -7.843 15.163 1.00 85.00 119 PHE A CA 1
ATOM 957 C C . PHE A 1 119 ? -24.913 -9.108 15.813 1.00 85.00 119 PHE A C 1
ATOM 959 O O . PHE A 1 119 ? -25.899 -9.021 16.542 1.00 85.00 119 PHE A O 1
ATOM 966 N N . ARG A 1 120 ? -24.303 -10.277 15.578 1.00 85.44 120 ARG A N 1
ATOM 967 C CA . ARG A 1 120 ? -24.726 -11.533 16.218 1.00 85.44 120 ARG A CA 1
ATOM 968 C C . ARG A 1 120 ? -24.405 -11.582 17.707 1.00 85.44 120 ARG A C 1
ATOM 970 O O . ARG A 1 120 ? -25.165 -12.189 18.437 1.00 85.44 120 ARG A O 1
ATOM 977 N N . ALA A 1 121 ? -23.318 -10.953 18.149 1.00 79.44 121 ALA A N 1
ATOM 978 C CA . ALA A 1 121 ? -22.924 -10.942 19.559 1.00 79.44 121 ALA A CA 1
ATOM 979 C C . ALA A 1 121 ? -23.785 -10.017 20.447 1.00 79.44 121 ALA A C 1
ATOM 981 O O . ALA A 1 121 ? -23.707 -10.109 21.667 1.00 79.44 121 ALA A O 1
ATOM 982 N N . ILE A 1 122 ? -24.554 -9.097 19.849 1.00 73.25 122 ILE A N 1
ATOM 983 C CA . ILE A 1 122 ? -25.411 -8.133 20.567 1.00 73.25 122 ILE A CA 1
ATOM 984 C C . ILE A 1 122 ? -26.862 -8.643 20.704 1.00 73.25 122 ILE A C 1
ATOM 986 O O . ILE A 1 122 ? -27.610 -8.124 21.530 1.00 73.25 122 ILE A O 1
ATOM 990 N N . LYS A 1 123 ? -27.265 -9.637 19.902 1.00 59.25 123 LYS A N 1
ATOM 991 C CA . LYS A 1 123 ? -28.561 -10.325 20.019 1.00 59.25 123 LYS A CA 1
ATOM 992 C C . LYS A 1 123 ? -28.470 -11.494 20.987 1.00 59.25 123 LYS A C 1
ATOM 994 O O . LYS A 1 123 ? -29.486 -11.719 21.676 1.00 59.25 123 LYS A O 1
#

Secondary structure (DSSP, 8-state):
-HHHHHHH-TTTHHHHH-TT-HHHHHHHHHHHHHHHHHHHHHHSGGGTTS-HHHHHHHHHHHHHHHHHHHHHHHHHHHHH-SS-HHHHHHHHHHHHHHHHHHHHHHHHHHHHHHHHHHHHHH-

Radius of gyration: 17.86 Å; chains: 1; bounding box: 48×28×45 Å

Sequence (123 aa):
FGFSAHVLAPKSFPRLLGTRVDLPLTNILWFGSHIGITMYLYTSKHLRSIHTFERLLYSMYGSAMFNFGTVLIMTIIRSIFPDKETLRLGIGLSISGALLFIGQRYIHYIDEVFDAIRFRAIK